Protein AF-A0A1Q4YWU5-F1 (afdb_monomer_lite)

Foldseek 3Di:
DDDPDPDDDPDDDDDDPQKDWDWDADPVVQKIWIFIDGPPDGGDIDIGHPVRVVVVVVVVVVVVVCVVVVVD

Structure (mmCIF, N/CA/C/O backbone):
data_AF-A0A1Q4YWU5-F1
#
_entry.id   AF-A0A1Q4YWU5-F1
#
loop_
_atom_site.group_PDB
_atom_site.id
_atom_site.type_symbol
_atom_site.label_atom_id
_atom_site.label_alt_id
_atom_site.label_comp_id
_atom_site.label_asym_id
_atom_site.label_entity_id
_atom_site.label_seq_id
_atom_site.pdbx_PDB_ins_code
_atom_site.Cartn_x
_atom_site.Cartn_y
_atom_site.Cartn_z
_atom_site.occupancy
_atom_site.B_iso_or_equiv
_atom_site.auth_seq_id
_atom_site.auth_comp_id
_atom_site.auth_asym_id
_atom_site.auth_atom_id
_atom_site.pdbx_PDB_model_num
ATOM 1 N N . MET A 1 1 ? -15.231 18.644 -4.443 1.00 44.81 1 MET A N 1
ATOM 2 C CA . MET A 1 1 ? -13.831 19.012 -4.166 1.00 44.81 1 MET A CA 1
ATOM 3 C C . MET A 1 1 ? -13.831 19.812 -2.874 1.00 44.81 1 MET A C 1
ATOM 5 O O . MET A 1 1 ? -14.379 20.904 -2.862 1.00 44.81 1 MET A O 1
ATOM 9 N N . ILE A 1 2 ? -13.381 19.219 -1.766 1.00 40.31 2 ILE A N 1
ATOM 10 C CA . ILE A 1 2 ? -13.286 19.899 -0.466 1.00 40.31 2 ILE A CA 1
ATOM 11 C C . ILE A 1 2 ? -11.858 19.684 0.030 1.00 40.31 2 ILE A C 1
ATOM 13 O O . ILE A 1 2 ? -11.487 18.569 0.382 1.00 40.31 2 ILE A O 1
ATOM 17 N N . SER A 1 3 ? -11.069 20.757 0.012 1.00 44.31 3 SER A N 1
ATOM 18 C CA . SER A 1 3 ? -9.748 20.855 0.627 1.00 44.31 3 SER A CA 1
ATOM 19 C C . SER A 1 3 ? -9.904 21.509 1.998 1.00 44.31 3 SER A C 1
ATOM 21 O O . SER A 1 3 ? -10.296 22.673 2.086 1.00 44.31 3 SER A O 1
ATOM 23 N N . ALA A 1 4 ? -9.579 20.791 3.066 1.00 48.16 4 ALA A N 1
ATOM 24 C CA . ALA A 1 4 ? -9.515 21.351 4.412 1.00 48.16 4 ALA A CA 1
ATOM 25 C C . ALA A 1 4 ? -8.099 21.223 4.994 1.00 48.16 4 ALA A C 1
ATOM 27 O O . ALA A 1 4 ? -7.970 20.849 6.149 1.00 48.16 4 ALA A O 1
ATOM 28 N N . SER A 1 5 ? -7.048 21.483 4.197 1.00 54.25 5 SER A N 1
ATOM 29 C CA . SER A 1 5 ? -5.647 21.570 4.669 1.00 54.25 5 SER A CA 1
ATOM 30 C C . SER A 1 5 ? -4.620 21.748 3.531 1.00 54.25 5 SER A C 1
ATOM 32 O O . SER A 1 5 ? -3.677 20.974 3.448 1.00 54.25 5 SER A O 1
ATOM 34 N N . GLY A 1 6 ? -4.772 22.722 2.622 1.00 48.00 6 GLY A N 1
ATOM 35 C CA . GLY A 1 6 ? -3.677 23.157 1.718 1.00 48.00 6 GLY A CA 1
ATOM 36 C C . GLY A 1 6 ? -2.916 22.068 0.932 1.00 48.00 6 GLY A C 1
ATOM 37 O O . GLY A 1 6 ? -1.784 22.295 0.526 1.00 48.00 6 GLY A O 1
ATOM 38 N N . THR A 1 7 ? -3.514 20.891 0.755 1.00 55.09 7 THR A N 1
ATOM 39 C CA . THR A 1 7 ? -2.944 19.741 0.061 1.00 55.09 7 THR A CA 1
ATOM 40 C C . THR A 1 7 ? -3.825 19.543 -1.155 1.00 55.09 7 THR A C 1
ATOM 42 O O . THR A 1 7 ? -4.997 19.184 -1.004 1.00 55.09 7 THR A O 1
ATOM 45 N N . ASP A 1 8 ? -3.296 19.854 -2.336 1.00 60.78 8 ASP A N 1
ATOM 46 C CA . ASP A 1 8 ? -3.962 19.503 -3.585 1.00 60.78 8 ASP A CA 1
ATOM 47 C C . ASP A 1 8 ? -3.936 17.985 -3.692 1.00 60.78 8 ASP A C 1
ATOM 49 O O . ASP A 1 8 ? -2.883 17.362 -3.821 1.00 60.78 8 ASP A O 1
ATOM 53 N N . VAL A 1 9 ? -5.114 17.385 -3.544 1.00 63.56 9 VAL A N 1
ATOM 54 C CA . VAL A 1 9 ? -5.289 15.954 -3.738 1.00 63.56 9 VAL A CA 1
ATOM 55 C C . VAL A 1 9 ? -5.999 15.750 -5.059 1.00 63.56 9 VAL A C 1
ATOM 57 O O . VAL A 1 9 ? -7.189 16.041 -5.182 1.00 63.56 9 VAL A O 1
ATOM 60 N N . GLU A 1 10 ? -5.254 15.244 -6.037 1.00 71.38 10 GLU A N 1
ATOM 61 C CA . GLU A 1 10 ? -5.768 14.982 -7.381 1.00 71.38 10 GLU A CA 1
ATOM 62 C C . GLU A 1 10 ? -6.733 13.787 -7.406 1.00 71.38 10 GLU A C 1
ATOM 64 O O . GLU A 1 10 ? -7.694 13.788 -8.174 1.00 71.38 10 GLU A O 1
ATOM 69 N N . ALA A 1 11 ? -6.540 12.798 -6.525 1.00 73.62 11 ALA A N 1
ATOM 70 C CA . ALA A 1 11 ? -7.412 11.631 -6.418 1.00 73.62 11 ALA A CA 1
ATOM 71 C C . ALA A 1 11 ? -7.378 10.993 -5.021 1.00 73.62 11 ALA A C 1
ATOM 73 O O . ALA A 1 11 ? -6.357 10.996 -4.337 1.00 73.62 11 ALA A O 1
ATOM 74 N N . TRP A 1 12 ? -8.501 10.390 -4.624 1.00 74.69 12 TRP A N 1
ATOM 75 C CA . TRP A 1 12 ? -8.607 9.548 -3.433 1.00 74.69 12 TRP A CA 1
ATOM 76 C C . TRP A 1 12 ? -9.142 8.173 -3.824 1.00 74.69 12 TRP A C 1
ATOM 78 O O . TRP A 1 12 ? -10.122 8.075 -4.562 1.00 74.69 12 TRP A O 1
ATOM 88 N N . VAL A 1 13 ? -8.553 7.122 -3.256 1.00 81.88 13 VAL A N 1
ATOM 89 C CA . VAL A 1 13 ? -9.110 5.767 -3.279 1.00 81.88 13 VAL A CA 1
ATOM 90 C C . VAL A 1 13 ? -9.239 5.267 -1.846 1.00 81.88 13 VAL A C 1
ATOM 92 O O . VAL A 1 13 ? -8.357 5.485 -1.015 1.00 81.88 13 VAL A O 1
ATOM 95 N N . LYS A 1 14 ? -10.351 4.600 -1.543 1.00 84.56 14 LYS A N 1
ATOM 96 C CA . LYS A 1 14 ? -10.492 3.854 -0.294 1.00 84.56 14 LYS A CA 1
ATOM 97 C C . LYS A 1 14 ? -9.954 2.444 -0.529 1.00 84.56 14 LYS A C 1
ATOM 99 O O . LYS A 1 14 ? -10.408 1.769 -1.446 1.00 84.56 14 LYS A O 1
ATOM 104 N N . VAL A 1 15 ? -9.002 2.015 0.296 1.00 87.19 15 VAL A N 1
ATOM 105 C CA . VAL A 1 15 ? -8.495 0.637 0.303 1.00 87.19 15 VAL A CA 1
ATOM 106 C C . VAL A 1 15 ? -9.221 -0.114 1.416 1.00 87.19 15 VAL A C 1
ATOM 108 O O . VAL A 1 15 ? -8.909 0.066 2.591 1.00 87.19 15 VAL A O 1
ATOM 111 N N . ASP A 1 16 ? -10.251 -0.871 1.050 1.00 87.69 16 ASP A N 1
ATOM 112 C CA . ASP A 1 16 ? -10.995 -1.762 1.944 1.00 87.69 16 ASP A CA 1
ATOM 113 C C . ASP A 1 16 ? -10.897 -3.222 1.475 1.00 87.69 16 ASP A C 1
ATOM 115 O O . ASP A 1 16 ? -10.113 -3.532 0.581 1.00 87.69 16 ASP A O 1
ATOM 119 N N . ASP A 1 17 ? -11.656 -4.121 2.104 1.00 86.88 17 ASP A N 1
ATOM 120 C CA . ASP A 1 17 ? -11.565 -5.570 1.872 1.00 86.88 17 ASP A CA 1
ATOM 121 C C . ASP A 1 17 ? -11.907 -5.994 0.429 1.00 86.88 17 ASP A C 1
ATOM 123 O O . ASP A 1 17 ? -11.543 -7.092 0.012 1.00 86.88 17 ASP A O 1
ATOM 127 N N . ASP A 1 18 ? -12.594 -5.140 -0.337 1.00 85.19 18 ASP A N 1
ATOM 128 C CA . ASP A 1 18 ? -12.957 -5.374 -1.741 1.00 85.19 18 ASP A CA 1
ATOM 129 C C . ASP A 1 18 ? -12.040 -4.621 -2.732 1.00 85.19 18 ASP A C 1
ATOM 131 O O . ASP A 1 18 ? -12.311 -4.610 -3.939 1.00 85.19 18 ASP A O 1
ATOM 135 N N . CYS A 1 19 ? -10.981 -3.966 -2.242 1.00 86.12 19 CYS A N 1
ATOM 136 C CA . CYS A 1 19 ? -10.010 -3.257 -3.068 1.00 86.12 19 CYS A CA 1
ATOM 137 C C . CYS A 1 19 ? -8.923 -4.218 -3.566 1.00 86.12 19 CYS A C 1
ATOM 139 O O . CYS A 1 19 ? -8.104 -4.718 -2.794 1.00 86.12 19 CYS A O 1
ATOM 141 N N . ASP A 1 20 ? -8.897 -4.439 -4.877 1.00 88.50 20 ASP A N 1
ATOM 142 C CA . ASP A 1 20 ? -7.835 -5.162 -5.557 1.00 88.50 20 ASP A CA 1
ATOM 143 C C . ASP A 1 20 ? -6.574 -4.288 -5.614 1.00 88.50 20 ASP A C 1
ATOM 145 O O . ASP A 1 20 ? -6.596 -3.137 -6.069 1.00 88.50 20 ASP A O 1
ATOM 149 N N . ILE A 1 21 ? -5.458 -4.861 -5.158 1.00 90.88 21 ILE A N 1
ATOM 150 C CA . ILE A 1 21 ? -4.133 -4.240 -5.188 1.00 90.88 21 ILE A CA 1
ATOM 151 C C . ILE A 1 21 ? -3.236 -5.091 -6.081 1.00 90.88 21 ILE A C 1
ATOM 153 O O . ILE A 1 21 ? -2.905 -6.228 -5.740 1.00 90.88 21 ILE A O 1
ATOM 157 N N . VAL A 1 22 ? -2.825 -4.532 -7.217 1.00 91.81 22 VAL A N 1
ATOM 158 C CA . VAL A 1 22 ? -1.889 -5.174 -8.148 1.00 91.81 22 VAL A CA 1
ATOM 159 C C . VAL A 1 22 ? -0.549 -4.461 -8.071 1.00 91.81 22 VAL A C 1
ATOM 161 O O . VAL A 1 22 ? -0.507 -3.234 -8.058 1.00 91.81 22 VAL A O 1
ATOM 164 N N . CYS A 1 23 ? 0.536 -5.232 -8.024 1.00 93.31 23 CYS A N 1
ATOM 165 C CA . CYS A 1 23 ? 1.902 -4.724 -8.050 1.00 93.31 23 CYS A CA 1
ATOM 166 C C . CYS A 1 23 ? 2.643 -5.308 -9.256 1.00 93.31 23 CYS A C 1
ATOM 168 O O . CYS A 1 23 ? 2.698 -6.529 -9.421 1.00 93.31 23 CYS A O 1
ATOM 170 N N . GLU A 1 24 ? 3.211 -4.429 -10.073 1.00 93.69 24 GLU A N 1
ATOM 171 C CA . GLU A 1 24 ? 4.085 -4.750 -11.198 1.00 93.69 24 GLU A CA 1
ATOM 172 C C . GLU A 1 24 ? 5.473 -4.160 -10.908 1.00 93.69 24 GLU A C 1
ATOM 174 O O . GLU A 1 24 ? 5.589 -3.008 -10.487 1.00 93.69 24 GLU A O 1
ATOM 179 N N . LEU A 1 25 ? 6.528 -4.961 -11.078 1.00 94.31 25 LEU A N 1
ATOM 180 C CA . LEU A 1 25 ? 7.908 -4.520 -10.86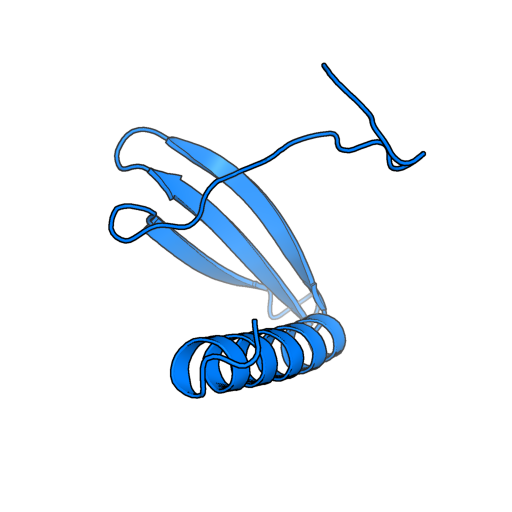9 1.00 94.31 25 LEU A CA 1
ATOM 181 C C . LEU A 1 25 ? 8.517 -4.095 -12.202 1.00 94.31 25 LEU A C 1
ATOM 183 O O . LEU A 1 25 ? 8.539 -4.894 -13.140 1.00 94.31 25 LEU A O 1
ATOM 187 N N . ASP A 1 26 ? 9.067 -2.888 -12.246 1.00 90.19 26 ASP A N 1
ATOM 188 C CA . ASP A 1 26 ? 9.914 -2.431 -13.339 1.00 90.19 26 ASP A CA 1
ATOM 189 C C . ASP A 1 26 ? 11.380 -2.578 -12.917 1.00 90.19 26 ASP A C 1
ATOM 191 O O . ASP A 1 26 ? 11.932 -1.788 -12.147 1.00 90.19 26 ASP A O 1
ATOM 195 N N . ALA A 1 27 ? 12.002 -3.663 -13.376 1.00 80.88 27 ALA A N 1
ATOM 196 C CA . ALA A 1 27 ? 13.381 -3.980 -13.033 1.00 80.88 27 ALA A CA 1
ATOM 197 C C . ALA A 1 27 ? 14.404 -3.079 -13.743 1.00 80.88 27 ALA A C 1
ATOM 199 O O . ALA A 1 27 ? 15.546 -3.016 -13.287 1.00 80.88 27 ALA A O 1
ATOM 200 N N . GLU A 1 28 ? 14.026 -2.418 -14.840 1.00 87.81 28 GLU A N 1
ATOM 201 C CA . GLU A 1 28 ? 14.928 -1.546 -15.597 1.00 87.81 28 GLU A CA 1
ATOM 202 C C . GLU A 1 28 ? 15.085 -0.199 -14.888 1.00 87.81 28 GLU A C 1
ATOM 204 O O . GLU A 1 28 ? 16.206 0.282 -14.721 1.00 87.81 28 GLU A O 1
ATOM 209 N N . GLU A 1 29 ? 13.981 0.344 -14.374 1.00 82.94 29 GLU A N 1
ATOM 210 C CA . GLU A 1 29 ? 13.964 1.618 -13.644 1.00 82.94 29 GLU A CA 1
ATOM 211 C C . GLU A 1 29 ? 14.127 1.445 -12.118 1.00 82.94 29 GLU A C 1
ATOM 213 O O . GLU A 1 29 ? 14.401 2.401 -11.390 1.00 82.94 29 GLU A O 1
ATOM 218 N N . GLY A 1 30 ? 14.023 0.214 -11.601 1.00 88.88 30 GLY A N 1
ATOM 219 C CA . GLY A 1 30 ? 14.137 -0.066 -10.164 1.00 88.88 30 GLY A CA 1
ATOM 220 C C . GLY A 1 30 ? 12.932 0.441 -9.364 1.00 88.88 30 GLY A C 1
A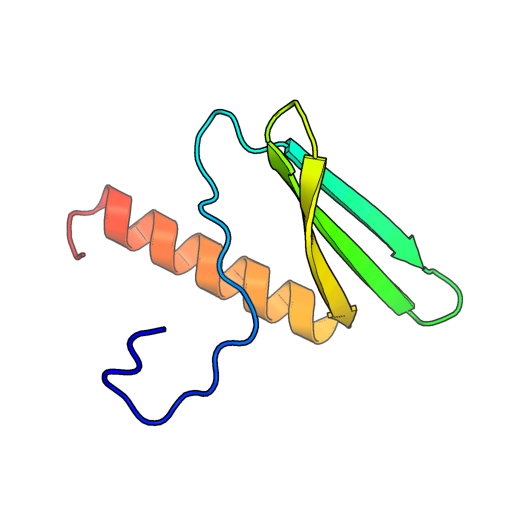TOM 221 O O . GLY A 1 30 ? 13.062 0.857 -8.203 1.00 88.88 30 GLY A O 1
ATOM 222 N N . GLU A 1 31 ? 11.760 0.409 -9.991 1.00 94.00 31 GLU A N 1
ATOM 223 C CA . GLU A 1 31 ? 10.507 0.939 -9.471 1.00 94.00 31 GLU A CA 1
ATOM 224 C C . GLU A 1 31 ? 9.442 -0.158 -9.351 1.00 94.00 31 GLU A C 1
ATOM 226 O O . GLU A 1 31 ? 9.530 -1.239 -9.935 1.00 94.00 31 GLU A O 1
ATOM 231 N N . ALA A 1 32 ? 8.417 0.112 -8.550 1.00 94.44 32 ALA A N 1
ATOM 232 C CA . ALA A 1 32 ? 7.235 -0.725 -8.440 1.00 94.44 32 ALA A CA 1
ATOM 233 C C . ALA A 1 32 ? 5.985 0.114 -8.686 1.00 94.44 32 ALA A C 1
ATOM 235 O O . ALA A 1 32 ? 5.755 1.117 -8.002 1.00 94.44 32 ALA A O 1
ATOM 236 N N . GLN A 1 33 ? 5.158 -0.327 -9.626 1.00 93.81 33 GLN A N 1
ATOM 237 C CA . GLN A 1 33 ? 3.872 0.279 -9.924 1.00 93.81 33 GLN A CA 1
ATOM 238 C C . GLN A 1 33 ? 2.768 -0.476 -9.187 1.00 93.81 33 GLN A C 1
ATOM 240 O O . GLN A 1 33 ? 2.583 -1.680 -9.360 1.00 93.81 33 GLN A O 1
ATOM 245 N N . PHE A 1 34 ? 2.010 0.252 -8.376 1.00 93.00 34 PHE A N 1
ATOM 246 C CA . PHE A 1 34 ? 0.845 -0.248 -7.666 1.00 93.00 34 PHE A CA 1
ATOM 247 C C . PHE A 1 34 ? -0.426 0.312 -8.290 1.00 93.00 34 PHE A C 1
ATOM 249 O O . PHE A 1 34 ? -0.562 1.525 -8.442 1.00 93.00 34 PHE A O 1
ATOM 256 N N . LYS A 1 35 ? -1.378 -0.568 -8.591 1.00 91.31 35 LYS A N 1
ATOM 257 C CA . LYS A 1 35 ? -2.715 -0.217 -9.081 1.00 91.31 35 LYS A CA 1
ATOM 258 C C . LYS A 1 35 ? -3.733 -0.588 -8.005 1.00 91.31 35 LYS A C 1
ATOM 260 O O . LYS A 1 35 ? -3.797 -1.745 -7.593 1.00 91.31 35 LYS A O 1
ATOM 265 N N . PHE A 1 36 ? -4.505 0.396 -7.549 1.00 90.31 36 PHE A N 1
ATOM 266 C CA . PHE A 1 36 ? -5.529 0.266 -6.510 1.00 90.31 36 PHE A CA 1
ATOM 267 C C . PHE A 1 36 ? -6.917 0.532 -7.092 1.00 90.31 36 PHE A C 1
ATOM 269 O O . PHE A 1 36 ? -7.142 1.546 -7.760 1.00 90.31 36 PHE A O 1
ATOM 276 N N . GLY A 1 37 ? -7.885 -0.330 -6.796 1.00 84.88 37 GLY A N 1
ATOM 277 C CA . GLY A 1 37 ? -9.289 -0.066 -7.102 1.00 84.88 37 GLY A CA 1
ATOM 278 C C . GLY A 1 37 ? -10.207 -1.232 -6.785 1.00 84.88 37 GLY A C 1
ATOM 279 O O . GLY A 1 37 ? -9.788 -2.226 -6.218 1.00 84.88 37 GLY A O 1
ATOM 280 N N . GLY A 1 38 ? -11.487 -1.100 -7.120 1.00 71.50 38 GLY A N 1
ATOM 281 C CA . GLY A 1 38 ? -12.467 -2.164 -6.891 1.00 71.50 38 GLY A CA 1
ATOM 282 C C . GLY A 1 38 ? -12.644 -3.066 -8.112 1.00 71.50 38 GLY A C 1
ATOM 283 O O . GLY A 1 38 ? -12.185 -2.742 -9.206 1.00 71.50 38 GLY A O 1
ATOM 284 N N . LYS A 1 39 ? -13.460 -4.119 -7.962 1.00 66.31 39 LYS A N 1
ATOM 285 C CA . LYS A 1 39 ? -13.785 -5.150 -8.981 1.00 66.31 39 LYS A CA 1
ATOM 286 C C . LYS A 1 39 ? -14.163 -4.652 -10.389 1.00 66.31 39 LYS A C 1
ATOM 288 O O . LYS A 1 39 ? -14.263 -5.455 -11.311 1.00 66.31 39 LYS A O 1
ATOM 293 N N . ARG A 1 40 ? -14.474 -3.362 -10.562 1.00 67.62 40 ARG A N 1
ATOM 294 C CA . ARG A 1 40 ? -14.902 -2.762 -11.840 1.00 67.62 40 ARG A CA 1
ATOM 295 C C . ARG A 1 40 ? -13.873 -1.820 -12.475 1.00 67.62 40 ARG A C 1
ATOM 297 O O . ARG A 1 40 ? -13.994 -1.578 -13.671 1.00 67.62 40 ARG A O 1
ATOM 304 N N . SER A 1 41 ? -12.907 -1.287 -11.723 1.00 68.75 41 SER A N 1
ATOM 305 C CA . SER A 1 41 ? -11.878 -0.376 -12.251 1.00 68.75 41 SER A CA 1
ATOM 306 C C . SER A 1 41 ? -10.796 -0.057 -11.215 1.00 68.75 41 SER A C 1
ATOM 308 O O . SER A 1 41 ? -11.120 0.199 -10.051 1.00 68.75 41 SER A O 1
ATOM 310 N N . PHE A 1 42 ? -9.546 0.061 -11.673 1.00 71.69 42 PHE A N 1
ATOM 311 C CA . PHE A 1 42 ? -8.476 0.722 -10.923 1.00 71.69 42 PHE A CA 1
AT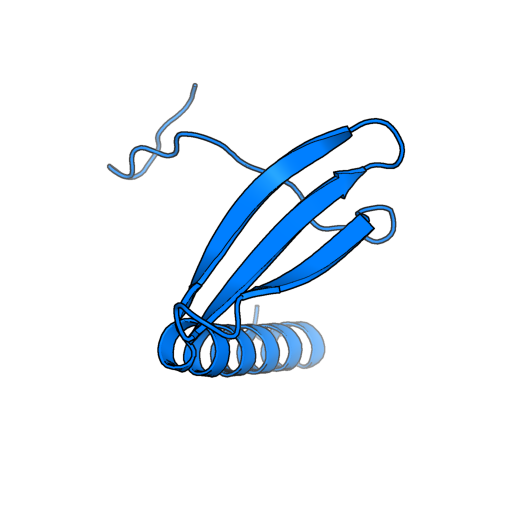OM 312 C C . PHE A 1 42 ? -8.695 2.241 -10.939 1.00 71.69 42 PHE A C 1
ATOM 314 O O . PHE A 1 42 ? -8.996 2.815 -11.983 1.00 71.69 42 PHE A O 1
ATOM 321 N N . ALA A 1 43 ? -8.622 2.870 -9.767 1.00 76.31 43 ALA A N 1
ATOM 322 C CA . ALA A 1 43 ? -8.928 4.288 -9.560 1.00 76.31 43 ALA A CA 1
ATOM 323 C C . ALA A 1 43 ? -7.699 5.110 -9.148 1.00 76.31 43 ALA A C 1
ATOM 325 O O . ALA A 1 43 ? -7.735 6.336 -9.225 1.00 76.31 43 ALA A O 1
ATOM 326 N N . LEU A 1 44 ? -6.629 4.448 -8.703 1.00 87.25 44 LEU A N 1
ATOM 327 C CA . LEU A 1 44 ? -5.384 5.098 -8.323 1.00 87.25 44 LEU A CA 1
ATOM 328 C C . LEU A 1 44 ? -4.198 4.228 -8.728 1.00 87.25 44 LEU A C 1
ATOM 330 O O . LEU A 1 44 ? -4.144 3.048 -8.389 1.00 87.25 44 LEU A O 1
ATOM 334 N N . GLU A 1 45 ? -3.236 4.837 -9.409 1.00 89.06 45 GLU A N 1
ATOM 335 C CA . GLU A 1 45 ? -1.963 4.213 -9.746 1.00 89.06 45 GLU A CA 1
ATOM 336 C C . GLU A 1 45 ? -0.834 5.012 -9.105 1.00 89.06 45 GLU A C 1
ATOM 338 O O . GLU A 1 45 ? -0.818 6.239 -9.183 1.00 89.06 45 GLU A O 1
ATOM 343 N N . LEU A 1 46 ? 0.087 4.319 -8.441 1.00 90.94 46 LEU A N 1
ATOM 344 C CA . LEU A 1 46 ? 1.224 4.919 -7.756 1.00 90.94 46 LEU A CA 1
ATOM 345 C C . LEU A 1 46 ? 2.500 4.201 -8.172 1.00 90.94 46 LEU A C 1
ATOM 347 O O . LEU A 1 46 ? 2.546 2.974 -8.185 1.00 90.94 46 LEU A O 1
ATOM 351 N N . ILE A 1 47 ? 3.543 4.970 -8.461 1.00 93.25 47 ILE A N 1
ATOM 352 C CA . ILE A 1 47 ? 4.877 4.449 -8.746 1.00 93.25 47 ILE A CA 1
ATOM 353 C C . ILE A 1 47 ? 5.760 4.751 -7.543 1.00 93.25 47 ILE A C 1
ATOM 355 O O . ILE A 1 47 ? 5.788 5.874 -7.034 1.00 93.25 47 ILE A O 1
ATOM 359 N N . PHE A 1 48 ? 6.470 3.735 -7.070 1.00 94.62 48 PHE A N 1
ATOM 360 C CA . PHE A 1 48 ? 7.374 3.849 -5.942 1.00 94.62 48 PHE A CA 1
ATOM 361 C C . PHE A 1 48 ? 8.773 3.395 -6.331 1.00 94.62 48 PHE A C 1
ATOM 363 O O . PHE A 1 48 ? 8.963 2.294 -6.838 1.00 94.62 48 PHE A O 1
ATOM 370 N N . THR A 1 49 ? 9.771 4.191 -5.964 1.00 95.69 49 THR A N 1
ATOM 371 C CA . THR A 1 49 ? 11.156 3.712 -5.896 1.00 95.69 49 THR A CA 1
ATOM 372 C C . THR 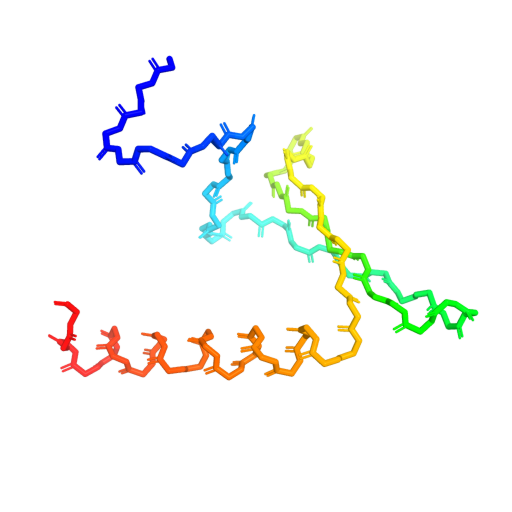A 1 49 ? 11.308 2.689 -4.767 1.00 95.69 49 THR A C 1
ATOM 374 O O . THR A 1 49 ? 10.510 2.667 -3.822 1.00 95.69 49 THR A O 1
ATOM 377 N N . GLN A 1 50 ? 12.392 1.910 -4.781 1.00 93.44 50 GLN A N 1
ATOM 378 C CA . GLN A 1 50 ? 12.704 0.971 -3.696 1.00 93.44 50 GLN A CA 1
ATOM 379 C C . GLN A 1 50 ? 12.654 1.623 -2.298 1.00 93.44 50 GLN A C 1
ATOM 381 O O . GLN A 1 50 ? 11.988 1.120 -1.394 1.00 93.44 50 GLN A O 1
ATOM 386 N N . ARG A 1 51 ? 13.305 2.782 -2.113 1.00 94.62 51 ARG A N 1
ATOM 387 C CA . ARG A 1 51 ? 13.287 3.505 -0.824 1.00 94.62 51 ARG A CA 1
ATOM 388 C C . ARG A 1 51 ? 11.885 3.990 -0.454 1.00 94.62 51 ARG A C 1
ATOM 390 O O . ARG A 1 51 ? 11.529 4.013 0.724 1.00 94.62 51 ARG A O 1
ATOM 397 N N . GLY A 1 52 ? 11.097 4.384 -1.454 1.00 95.12 52 GLY A N 1
ATOM 398 C CA . GLY A 1 52 ? 9.692 4.741 -1.279 1.00 95.12 52 GLY A CA 1
ATOM 399 C C . GLY A 1 52 ? 8.879 3.574 -0.719 1.00 95.12 52 GLY A C 1
ATOM 400 O O . GLY A 1 52 ? 8.160 3.758 0.263 1.00 95.12 52 GLY A O 1
ATOM 401 N N . LEU A 1 53 ? 9.057 2.369 -1.271 1.00 93.81 53 LEU A N 1
ATOM 402 C CA . LEU A 1 53 ? 8.405 1.146 -0.790 1.00 93.81 53 LEU A CA 1
ATOM 403 C C . LEU A 1 53 ? 8.842 0.746 0.617 1.00 93.81 53 LEU A C 1
ATOM 405 O O . LEU A 1 53 ? 8.000 0.386 1.438 1.00 93.81 53 LEU A O 1
ATOM 409 N N . GLU A 1 54 ? 10.137 0.837 0.923 1.00 96.31 54 GLU A N 1
ATOM 410 C CA . GLU A 1 54 ? 10.650 0.579 2.274 1.00 96.31 54 GLU A CA 1
ATOM 411 C C . GLU A 1 54 ? 9.987 1.514 3.296 1.00 96.31 54 GLU A C 1
ATOM 413 O O . GLU A 1 54 ? 9.544 1.081 4.365 1.00 96.31 54 GLU A O 1
ATOM 418 N N . ASN A 1 55 ? 9.851 2.797 2.948 1.00 96.75 55 ASN A N 1
ATOM 419 C CA . ASN A 1 55 ? 9.168 3.766 3.794 1.00 96.75 55 ASN A CA 1
ATOM 420 C C . ASN A 1 55 ? 7.662 3.481 3.915 1.00 96.75 55 ASN A C 1
ATOM 422 O O . ASN A 1 55 ? 7.135 3.522 5.027 1.00 96.75 55 ASN A O 1
ATOM 426 N N . LEU A 1 56 ? 6.982 3.166 2.806 1.00 94.81 56 LEU A N 1
ATOM 427 C CA . LEU A 1 56 ? 5.560 2.812 2.798 1.00 94.81 56 LEU A CA 1
ATOM 428 C C . LEU A 1 56 ? 5.298 1.600 3.697 1.00 94.81 56 LEU A C 1
ATOM 430 O O . LEU A 1 56 ? 4.473 1.680 4.600 1.00 94.81 56 LEU A O 1
ATOM 434 N N . SER A 1 57 ? 6.062 0.521 3.520 1.00 96.25 57 SER A N 1
ATOM 435 C CA . SER A 1 57 ? 5.964 -0.705 4.321 1.00 96.25 57 SER A CA 1
ATOM 436 C C . SER A 1 57 ? 6.108 -0.426 5.820 1.00 96.25 57 SER A C 1
ATOM 438 O O . SER A 1 57 ? 5.284 -0.867 6.632 1.00 96.25 57 SER A O 1
ATOM 440 N N . ARG A 1 58 ? 7.107 0.383 6.200 1.00 97.88 58 ARG A N 1
ATOM 441 C CA . ARG A 1 58 ? 7.313 0.805 7.591 1.00 97.88 58 ARG A CA 1
ATOM 442 C C . ARG A 1 58 ? 6.111 1.575 8.137 1.00 97.88 58 ARG A C 1
ATOM 444 O O . ARG A 1 58 ? 5.637 1.262 9.229 1.00 97.88 58 ARG A O 1
ATOM 451 N N . MET A 1 59 ? 5.617 2.564 7.394 1.00 97.56 59 MET A N 1
ATOM 452 C CA . MET A 1 59 ? 4.497 3.401 7.831 1.00 97.56 59 MET A CA 1
ATOM 453 C C . MET A 1 59 ? 3.184 2.618 7.920 1.00 97.56 59 MET A C 1
ATOM 455 O O . MET A 1 59 ? 2.461 2.765 8.903 1.00 97.56 59 MET A O 1
ATOM 459 N N . SER A 1 60 ? 2.902 1.739 6.957 1.00 95.62 60 SER A N 1
ATOM 460 C CA . SER A 1 60 ? 1.730 0.857 6.976 1.00 95.62 60 SER A CA 1
ATOM 461 C C . SER A 1 60 ? 1.770 -0.116 8.154 1.00 95.62 60 SER A C 1
ATOM 463 O O . SER A 1 60 ? 0.758 -0.312 8.825 1.00 95.62 60 SER A O 1
ATOM 465 N N . THR A 1 61 ? 2.942 -0.684 8.455 1.00 97.44 61 THR A N 1
ATOM 466 C CA . THR A 1 61 ? 3.124 -1.586 9.604 1.00 97.44 61 THR A CA 1
ATOM 467 C C . THR A 1 61 ? 2.880 -0.861 10.926 1.00 97.44 61 THR A C 1
ATOM 469 O O . THR A 1 61 ? 2.170 -1.373 11.791 1.00 97.44 61 THR A O 1
ATOM 472 N N . GLU A 1 62 ? 3.424 0.348 11.081 1.00 97.12 62 GLU A N 1
ATOM 473 C CA . GLU A 1 62 ? 3.214 1.168 12.276 1.00 97.12 62 GLU A CA 1
ATOM 474 C C . GLU A 1 62 ? 1.746 1.595 12.428 1.00 97.12 62 GLU A C 1
ATOM 476 O O . GLU A 1 62 ? 1.189 1.500 13.522 1.00 97.12 62 GLU A O 1
ATOM 481 N N . ALA A 1 63 ? 1.088 2.002 11.340 1.00 95.88 63 ALA A N 1
ATOM 482 C CA . ALA A 1 63 ? -0.332 2.344 11.356 1.00 95.88 63 ALA A CA 1
ATOM 483 C C . ALA A 1 63 ? -1.196 1.142 11.771 1.00 95.88 63 ALA A C 1
ATOM 485 O O . ALA A 1 63 ? -2.042 1.260 12.658 1.00 95.88 63 ALA A O 1
ATOM 486 N N . LEU A 1 64 ? -0.936 -0.040 11.202 1.00 95.69 64 LEU A N 1
ATOM 487 C CA . LEU A 1 64 ? -1.635 -1.270 11.572 1.00 95.69 64 LEU A CA 1
ATOM 488 C C . LEU A 1 64 ? -1.398 -1.642 13.042 1.00 95.69 64 LEU A C 1
ATOM 490 O O . LEU A 1 64 ? -2.327 -2.081 13.722 1.00 95.69 64 LEU A O 1
ATOM 494 N N . ARG A 1 65 ? -0.172 -1.455 13.548 1.00 97.38 65 ARG A N 1
ATOM 495 C CA . ARG A 1 65 ? 0.152 -1.674 14.963 1.00 97.38 65 ARG A CA 1
ATOM 496 C C . 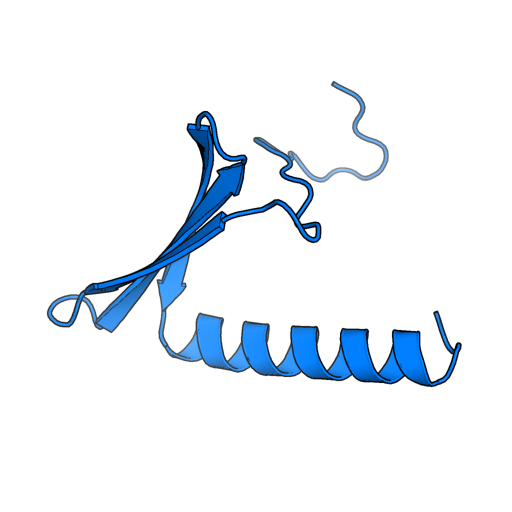ARG A 1 65 ? -0.713 -0.792 15.866 1.00 97.38 65 ARG A C 1
ATOM 498 O O . ARG A 1 65 ? -1.299 -1.320 16.805 1.00 97.38 65 ARG A O 1
ATOM 505 N N . ARG A 1 66 ? -0.833 0.505 15.558 1.00 97.00 66 ARG A N 1
ATOM 506 C CA . ARG A 1 66 ? -1.650 1.462 16.330 1.00 97.00 66 ARG A CA 1
ATOM 507 C C . ARG A 1 66 ? -3.141 1.149 16.284 1.00 97.00 66 ARG A C 1
ATOM 509 O O . ARG A 1 66 ? -3.806 1.165 17.315 1.00 97.00 66 ARG A O 1
ATOM 516 N N . LEU A 1 67 ? -3.660 0.787 15.108 1.00 95.50 67 LEU A N 1
ATOM 517 C CA . LEU A 1 67 ? -5.057 0.363 14.964 1.00 95.50 67 LEU A CA 1
ATOM 518 C C . LEU A 1 67 ? -5.365 -0.868 15.827 1.00 95.50 67 LEU A C 1
ATOM 520 O O . LEU A 1 67 ? -6.426 -0.944 16.438 1.00 95.50 67 LEU A O 1
ATOM 524 N N . ARG A 1 68 ? -4.426 -1.818 15.918 1.00 95.19 68 ARG A N 1
ATOM 525 C CA . ARG A 1 68 ? -4.568 -3.017 16.759 1.00 95.19 68 ARG A CA 1
ATOM 526 C C . ARG A 1 68 ? -4.424 -2.735 18.255 1.00 95.19 68 ARG A C 1
ATOM 528 O O . ARG A 1 68 ? -5.039 -3.448 19.042 1.00 95.19 68 ARG A O 1
ATOM 535 N N . SER A 1 69 ? -3.622 -1.744 18.653 1.00 95.25 69 SER A N 1
ATOM 536 C CA . SER A 1 69 ? -3.485 -1.333 20.059 1.00 95.25 69 SER A CA 1
ATOM 537 C C . SER A 1 69 ? -4.605 -0.400 20.533 1.00 95.25 69 SER A C 1
ATOM 539 O O . SER A 1 69 ? -4.743 -0.201 21.736 1.00 95.25 69 SER A O 1
ATOM 541 N N . GLY A 1 70 ? -5.417 0.145 19.618 1.00 90.44 70 GLY A N 1
ATOM 542 C CA . GLY A 1 70 ? -6.451 1.134 19.935 1.00 90.44 70 GLY A CA 1
ATOM 543 C C . GLY A 1 70 ? -5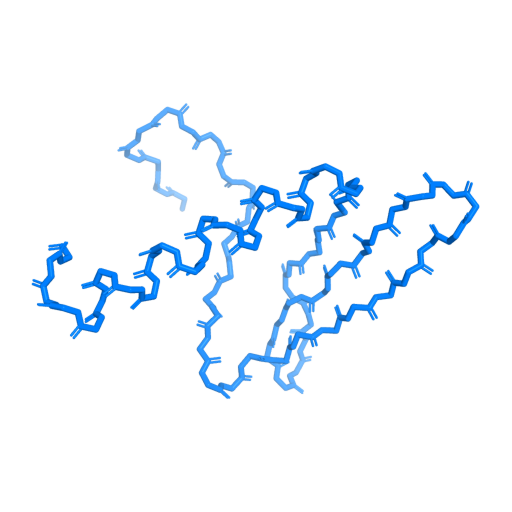.903 2.549 20.160 1.00 90.44 70 GLY A C 1
ATOM 544 O O . GLY A 1 70 ? -6.620 3.402 20.670 1.00 90.44 70 GLY A O 1
ATOM 545 N N . GLU A 1 71 ? -4.648 2.804 19.779 1.00 81.56 71 GLU A N 1
ATOM 546 C CA . GLU A 1 71 ? -3.952 4.098 19.898 1.00 81.56 71 GLU A CA 1
ATOM 547 C C . GLU A 1 71 ? -4.139 4.966 18.635 1.00 81.56 71 GLU A C 1
ATOM 549 O O . GLU A 1 71 ? -3.189 5.598 18.162 1.00 81.56 71 GLU A O 1
ATOM 554 N N . ALA A 1 72 ? -5.335 4.918 18.039 1.00 62.78 72 ALA A N 1
ATOM 555 C CA . ALA A 1 72 ? -5.667 5.616 16.795 1.00 62.78 72 ALA A CA 1
ATOM 556 C C . ALA A 1 72 ? -6.005 7.096 17.022 1.00 62.78 72 ALA A C 1
ATOM 558 O O . ALA A 1 72 ? -6.746 7.393 17.987 1.00 62.78 72 ALA A O 1
#

Radius of gyration: 14.5 Å; chains: 1; bounding box: 30×29×36 Å

Secondary structure (DSSP, 8-state):
---SSS---S------TTEEEEEEEETTTTEEEEEEEETTEEEEEEEEEHHHHHHHHHHHHHHHHHHHHT--

pLDDT: mean 83.75, std 15.2, range [40.31, 97.88]

Sequence (72 aa):
MISASGTDVEAWVKVDDDCDIVCELDAEEGEAQFKFGGKRSFALELIFTQRGLENLSRMSTEALRRLRSGEA